Protein AF-A0AAE4A9L7-F1 (afdb_monomer_lite)

Radius of gyration: 15.9 Å; chains: 1; bounding box: 34×25×45 Å

pLDDT: mean 89.01, std 7.91, range [58.28, 97.88]

Foldseek 3Di:
DKDWDPPDPDDTDIDDDDDDPLVVDQWDKADDWDKDAAAPVQAQHKDWDKDWDQAPVRDIDIDIDIDTHHHCVCHRHIDTPPPRDDIDTRHGD

Sequence (93 aa):
MRLGDAAADESPHMAEVYTFPSGQHDRGDIALVAEAGITAGNCGAKLAAQSIQIRPDGTTEAQDMTLRVPGCEAAGDFLYLQGMFEDLKLAAR

Secondary structure (DSSP, 8-state):
-EES-TTSSSS---EE-----GGG-SSEEE----EEE--TTTTTSEEEEEEEEE-TTS-EEEEEEEEEPPPGGGTTSEEE-TTSSPPEEE---

Structure (mmCIF, N/CA/C/O backbone):
data_AF-A0AAE4A9L7-F1
#
_entry.id   AF-A0AAE4A9L7-F1
#
loop_
_atom_site.group_PDB
_atom_site.id
_atom_site.type_symbol
_atom_site.label_atom_id
_atom_site.label_alt_id
_atom_site.label_comp_id
_atom_site.label_asym_id
_atom_site.label_entity_id
_atom_site.label_seq_id
_atom_site.pdbx_PDB_ins_code
_atom_site.Cartn_x
_atom_site.Cartn_y
_atom_site.Cartn_z
_atom_site.occupancy
_atom_site.B_iso_or_equiv
_atom_site.auth_seq_id
_atom_site.auth_comp_id
_atom_site.auth_asym_id
_atom_site.auth_atom_id
_atom_site.pdbx_PDB_model_num
ATOM 1 N N . MET A 1 1 ? 7.269 -9.486 0.672 1.00 91.00 1 MET A N 1
ATOM 2 C CA . MET A 1 1 ? 8.161 -9.292 1.842 1.00 91.00 1 MET A CA 1
ATOM 3 C C . MET A 1 1 ? 7.587 -8.169 2.684 1.00 91.00 1 MET A C 1
ATOM 5 O O . MET A 1 1 ? 7.246 -7.149 2.108 1.00 91.00 1 MET A O 1
ATOM 9 N N . ARG A 1 2 ? 7.462 -8.337 4.003 1.00 92.88 2 ARG A N 1
ATOM 10 C CA . ARG A 1 2 ? 6.955 -7.288 4.901 1.00 92.88 2 ARG A CA 1
ATOM 11 C C . ARG A 1 2 ? 8.105 -6.706 5.719 1.00 92.88 2 ARG A C 1
ATOM 13 O O . ARG A 1 2 ? 8.892 -7.468 6.271 1.00 92.88 2 ARG A O 1
ATOM 20 N N . LEU A 1 3 ? 8.196 -5.382 5.766 1.00 94.69 3 LEU A N 1
ATOM 21 C CA . LEU A 1 3 ? 9.215 -4.614 6.479 1.00 94.69 3 LEU A CA 1
ATOM 22 C C . LEU A 1 3 ? 8.550 -3.661 7.479 1.00 94.69 3 LEU A C 1
ATOM 24 O O . LEU A 1 3 ? 7.407 -3.250 7.278 1.00 94.69 3 LEU A O 1
ATOM 28 N N . GLY A 1 4 ? 9.284 -3.297 8.527 1.00 92.62 4 GLY A N 1
ATOM 29 C CA . GLY A 1 4 ? 8.825 -2.423 9.609 1.00 92.62 4 GLY A CA 1
ATOM 30 C C . GLY A 1 4 ? 8.864 -3.119 10.969 1.00 92.62 4 GLY A C 1
ATOM 31 O O . GLY A 1 4 ? 8.997 -4.343 11.045 1.00 92.62 4 GLY A O 1
ATOM 32 N N . ASP A 1 5 ? 8.754 -2.329 12.033 1.00 92.50 5 ASP A N 1
ATOM 33 C CA . ASP A 1 5 ? 8.665 -2.823 13.406 1.00 92.50 5 ASP A CA 1
ATOM 34 C C . ASP A 1 5 ? 7.209 -2.778 13.874 1.00 92.50 5 ASP A C 1
ATOM 36 O O . ASP A 1 5 ? 6.665 -1.716 14.160 1.00 92.50 5 ASP A O 1
ATOM 40 N N . ALA A 1 6 ? 6.570 -3.944 13.938 1.00 87.50 6 ALA A N 1
ATOM 41 C CA . ALA A 1 6 ? 5.181 -4.052 14.373 1.00 87.50 6 ALA A CA 1
ATOM 42 C C . ALA A 1 6 ? 5.000 -3.861 15.890 1.00 87.50 6 ALA A C 1
ATOM 44 O O . ALA A 1 6 ? 3.864 -3.721 16.336 1.00 87.50 6 ALA A O 1
ATOM 45 N N . ALA A 1 7 ? 6.085 -3.905 16.670 1.00 89.75 7 ALA A N 1
ATOM 46 C CA . ALA A 1 7 ? 6.066 -3.706 18.115 1.00 89.75 7 ALA A CA 1
ATOM 47 C C . ALA A 1 7 ? 6.390 -2.260 18.515 1.00 89.75 7 ALA A C 1
ATOM 49 O O . ALA A 1 7 ? 6.319 -1.944 19.701 1.00 89.75 7 ALA A O 1
ATOM 50 N N . ALA A 1 8 ? 6.749 -1.398 17.558 1.00 87.25 8 ALA A N 1
ATOM 51 C CA . ALA A 1 8 ? 7.002 0.003 17.841 1.00 87.25 8 ALA A CA 1
ATOM 52 C C . ALA A 1 8 ? 5.729 0.695 18.349 1.00 87.25 8 ALA A C 1
ATOM 54 O O . ALA A 1 8 ? 4.626 0.478 17.834 1.00 87.25 8 ALA A O 1
ATOM 55 N N . ASP A 1 9 ? 5.908 1.539 19.363 1.00 81.12 9 ASP A N 1
ATOM 56 C CA . ASP A 1 9 ? 4.837 2.361 19.909 1.00 81.12 9 ASP A CA 1
ATOM 57 C C . ASP A 1 9 ? 4.384 3.417 18.886 1.00 81.12 9 ASP A C 1
ATOM 59 O O . ASP A 1 9 ? 5.169 3.902 18.074 1.00 81.12 9 ASP A O 1
ATOM 63 N N . GLU A 1 10 ? 3.098 3.768 18.956 1.00 74.88 10 GLU A N 1
ATOM 64 C CA . GLU A 1 10 ? 2.423 4.806 18.161 1.00 74.88 10 GLU A CA 1
ATOM 65 C C . GLU A 1 10 ? 2.567 4.689 16.626 1.00 74.88 10 GLU A C 1
ATOM 67 O O . GLU A 1 10 ? 3.416 5.306 15.993 1.00 74.88 10 GLU A O 1
ATOM 72 N N . SER A 1 11 ? 1.603 4.002 15.996 1.00 75.50 11 SER A N 1
ATOM 73 C CA . SER A 1 11 ? 1.373 3.993 14.535 1.00 75.50 11 SER A CA 1
ATOM 74 C C . SER A 1 11 ? 2.598 3.600 13.688 1.00 75.50 11 SER A C 1
ATOM 76 O O . SER A 1 11 ? 3.061 4.397 12.867 1.00 75.50 11 SER A O 1
ATOM 78 N N . PRO A 1 12 ? 3.110 2.362 13.831 1.00 85.19 12 PRO A N 1
ATOM 79 C CA . PRO A 1 12 ? 4.282 1.921 13.090 1.00 85.19 12 PRO A CA 1
ATOM 80 C C . PRO A 1 12 ? 4.049 1.962 11.579 1.00 85.19 12 PRO A C 1
ATOM 82 O O . PRO A 1 12 ? 3.050 1.453 11.059 1.00 85.19 12 PRO A O 1
ATOM 85 N N . HIS A 1 13 ? 5.016 2.521 10.856 1.00 88.62 13 HIS A N 1
ATOM 86 C CA . HIS A 1 13 ? 5.044 2.428 9.405 1.00 88.62 13 HIS A CA 1
ATOM 87 C C . HIS A 1 13 ? 5.483 1.025 8.984 1.00 88.62 13 HIS A C 1
ATOM 89 O O . HIS A 1 13 ? 6.565 0.555 9.338 1.00 88.62 13 HIS A O 1
ATOM 95 N N . MET A 1 14 ? 4.638 0.375 8.190 1.00 91.81 14 MET A N 1
ATOM 96 C CA . MET A 1 14 ? 4.898 -0.939 7.616 1.00 91.81 14 MET A CA 1
ATOM 97 C C . MET A 1 14 ? 4.990 -0.812 6.098 1.00 91.81 14 MET A C 1
ATOM 99 O O . MET A 1 14 ? 4.249 -0.037 5.497 1.00 91.81 14 MET A O 1
ATOM 103 N N . ALA A 1 15 ? 5.863 -1.599 5.476 1.00 93.56 15 ALA A N 1
ATOM 104 C CA . ALA A 1 15 ? 5.980 -1.667 4.025 1.00 93.56 15 ALA A CA 1
ATOM 105 C C . ALA A 1 15 ? 5.806 -3.104 3.538 1.00 93.56 15 ALA A C 1
ATOM 107 O O . ALA A 1 15 ? 6.341 -4.047 4.127 1.00 93.56 15 ALA A O 1
ATOM 108 N N . GLU A 1 16 ? 5.094 -3.266 2.428 1.00 92.50 16 GLU A N 1
ATOM 109 C CA . GLU A 1 16 ? 4.992 -4.534 1.720 1.00 92.50 16 GLU A CA 1
ATOM 110 C C . GLU A 1 16 ? 5.670 -4.423 0.354 1.00 92.50 16 GLU A C 1
ATOM 112 O O . GLU A 1 16 ? 5.339 -3.567 -0.460 1.00 92.50 16 GLU A O 1
ATOM 117 N N . VAL A 1 17 ? 6.652 -5.291 0.119 1.00 93.62 17 VAL A N 1
ATOM 118 C CA . VAL A 1 17 ? 7.464 -5.321 -1.098 1.00 93.62 17 VAL A CA 1
ATOM 119 C C . VAL A 1 17 ? 7.110 -6.562 -1.903 1.00 93.62 17 VAL A C 1
ATOM 121 O O . VAL A 1 17 ? 7.292 -7.694 -1.432 1.00 93.62 17 VAL A O 1
ATOM 124 N N . TYR A 1 18 ? 6.647 -6.336 -3.128 1.00 91.50 18 TYR A N 1
ATOM 125 C CA . TYR A 1 18 ? 6.304 -7.367 -4.100 1.00 91.50 18 TYR A CA 1
ATOM 126 C C . TYR A 1 18 ? 7.124 -7.165 -5.375 1.00 91.50 18 TYR A C 1
ATOM 128 O O . TYR A 1 18 ? 7.450 -6.043 -5.757 1.00 91.50 18 TYR A O 1
ATOM 136 N N . THR A 1 19 ? 7.488 -8.260 -6.035 1.00 89.50 19 THR A N 1
ATOM 137 C CA . THR A 1 19 ? 8.229 -8.223 -7.299 1.00 89.50 19 THR A CA 1
ATOM 138 C C . THR A 1 19 ? 7.671 -9.286 -8.222 1.00 89.50 19 THR A C 1
ATOM 140 O O . THR A 1 19 ? 7.543 -10.445 -7.832 1.00 89.50 19 THR A O 1
ATOM 143 N N . PHE A 1 20 ? 7.358 -8.890 -9.452 1.00 87.06 20 PHE A N 1
ATOM 144 C CA . PHE A 1 20 ? 6.947 -9.814 -10.496 1.00 87.06 20 PHE A CA 1
ATOM 145 C C . PHE A 1 20 ? 8.164 -10.234 -11.342 1.00 87.06 20 PHE A C 1
ATOM 147 O O . PHE A 1 20 ? 8.893 -9.358 -11.817 1.00 87.06 20 PHE A O 1
ATOM 154 N N . PRO A 1 21 ? 8.415 -11.541 -11.556 1.00 85.12 21 PRO A N 1
ATOM 155 C CA . PRO A 1 21 ? 9.585 -12.024 -12.287 1.00 85.12 21 PRO A CA 1
ATOM 156 C C . PRO A 1 21 ? 9.406 -11.894 -13.810 1.00 85.12 21 PRO A C 1
ATOM 158 O O . PRO A 1 21 ? 9.206 -12.878 -14.518 1.00 85.12 21 PRO A O 1
ATOM 161 N N . SER A 1 22 ? 9.524 -10.673 -14.336 1.00 77.06 22 SER A N 1
ATOM 162 C CA . SER A 1 22 ? 9.291 -10.368 -15.760 1.00 77.06 22 SER A CA 1
ATOM 163 C C . SER A 1 22 ? 10.190 -11.133 -16.742 1.00 77.06 22 SER A C 1
ATOM 165 O O . SER A 1 22 ? 9.798 -11.334 -17.882 1.00 77.06 22 SER A O 1
ATOM 167 N N . GLY A 1 23 ? 11.363 -11.618 -16.320 1.00 77.06 23 GLY A N 1
ATOM 168 C CA . GLY A 1 23 ? 12.248 -12.436 -17.163 1.00 77.06 23 GLY A CA 1
ATOM 169 C C . GLY A 1 23 ? 11.777 -13.877 -17.411 1.00 77.06 23 GLY A C 1
ATOM 170 O O . GLY A 1 23 ? 12.440 -14.597 -18.148 1.00 77.06 23 GLY A O 1
ATOM 171 N N . GLN A 1 24 ? 10.682 -14.313 -16.780 1.00 78.12 24 GLN A N 1
ATOM 172 C CA . GLN A 1 24 ? 10.112 -15.663 -16.927 1.00 78.12 24 GLN A CA 1
ATOM 173 C C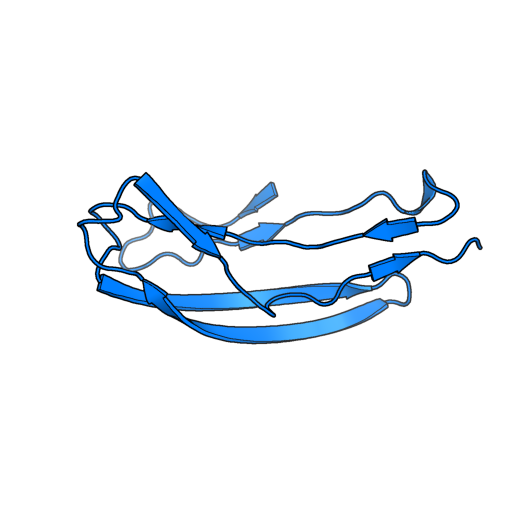 . GLN A 1 24 ? 8.810 -15.677 -17.747 1.00 78.12 24 GLN A C 1
ATOM 175 O O . GLN A 1 24 ? 8.199 -16.731 -17.916 1.00 78.12 24 GLN A O 1
ATOM 180 N N . HIS A 1 25 ? 8.375 -14.515 -18.245 1.00 71.94 25 HIS A N 1
ATOM 181 C CA . HIS A 1 25 ? 7.136 -14.352 -18.997 1.00 71.94 25 HIS A CA 1
ATOM 182 C C . HIS A 1 25 ? 7.371 -13.448 -20.207 1.00 71.94 25 HIS A C 1
ATOM 184 O O . HIS A 1 25 ? 7.822 -12.316 -20.058 1.00 71.94 25 HIS A O 1
ATOM 190 N N . ASP A 1 26 ? 7.025 -13.931 -21.401 1.00 66.50 26 ASP A N 1
ATOM 191 C CA . ASP A 1 26 ? 7.385 -13.238 -22.641 1.00 66.50 26 ASP A CA 1
ATOM 192 C C . ASP A 1 26 ? 6.518 -12.000 -22.912 1.00 66.50 26 ASP A C 1
ATOM 194 O O . ASP A 1 26 ? 7.010 -11.034 -23.485 1.00 66.50 26 ASP A O 1
ATOM 198 N N . ARG A 1 27 ? 5.227 -12.010 -22.539 1.00 74.94 27 ARG A N 1
ATOM 199 C CA . ARG A 1 27 ? 4.265 -10.902 -22.736 1.00 74.94 27 ARG A CA 1
ATOM 200 C C . ARG A 1 27 ? 3.104 -11.002 -21.754 1.00 74.94 27 ARG A C 1
ATOM 202 O O . ARG A 1 27 ? 2.717 -12.109 -21.381 1.00 74.94 27 ARG A O 1
ATOM 209 N N . GLY A 1 28 ? 2.490 -9.870 -21.418 1.00 81.38 28 GLY A N 1
ATOM 210 C CA . GLY A 1 28 ? 1.231 -9.870 -20.678 1.00 81.38 28 GLY A CA 1
ATOM 211 C C . GLY A 1 28 ? 0.866 -8.536 -20.046 1.00 81.38 28 GLY A C 1
ATOM 212 O O . GLY A 1 28 ? 1.686 -7.622 -19.949 1.00 81.38 28 GLY A O 1
ATOM 213 N N . ASP A 1 29 ? -0.379 -8.479 -19.590 1.00 84.06 29 ASP A N 1
ATOM 214 C CA . ASP A 1 29 ? -0.917 -7.384 -18.797 1.00 84.06 29 ASP A CA 1
ATOM 215 C C . ASP A 1 29 ? -0.926 -7.810 -17.331 1.00 84.06 29 ASP A C 1
ATOM 217 O O . ASP A 1 29 ? -1.485 -8.854 -16.992 1.00 84.06 29 ASP A O 1
ATOM 221 N N . ILE A 1 30 ? -0.300 -7.017 -16.467 1.00 85.00 30 ILE A N 1
ATOM 222 C CA . ILE A 1 30 ? -0.288 -7.262 -15.026 1.00 85.00 30 ILE A CA 1
ATOM 223 C C . ILE A 1 30 ? -1.191 -6.230 -14.371 1.00 85.00 30 ILE A C 1
ATOM 225 O O . ILE A 1 30 ? -0.848 -5.048 -14.319 1.00 85.00 30 ILE A O 1
ATOM 229 N N . ALA A 1 31 ? -2.317 -6.710 -13.849 1.00 87.44 31 ALA A N 1
ATOM 230 C CA . ALA A 1 31 ? -3.184 -5.925 -12.988 1.00 87.44 31 ALA A CA 1
ATOM 231 C C . ALA A 1 31 ? -2.617 -5.911 -11.565 1.00 87.44 31 ALA A C 1
ATOM 233 O O . ALA A 1 31 ? -2.360 -6.969 -10.983 1.00 87.44 31 ALA A O 1
ATOM 234 N N . LEU A 1 32 ? -2.420 -4.715 -11.012 1.00 88.31 32 LEU A N 1
ATOM 23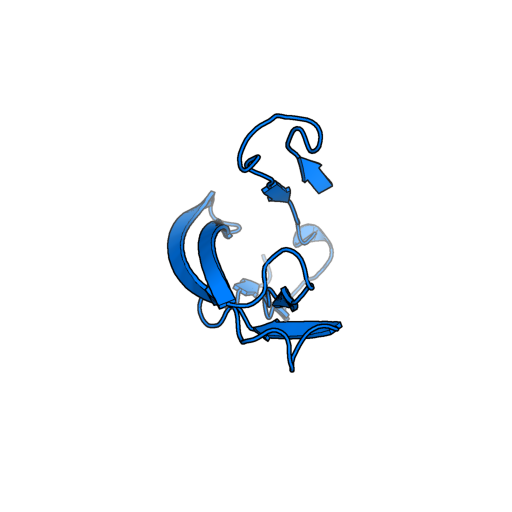5 C CA . LEU A 1 32 ? -1.960 -4.531 -9.637 1.00 88.31 32 LEU A CA 1
ATOM 236 C C . LEU A 1 32 ? -3.107 -4.008 -8.779 1.00 88.31 32 LEU A C 1
ATOM 238 O O . LEU A 1 32 ? -3.693 -2.964 -9.049 1.00 88.31 32 LEU A O 1
ATOM 242 N N . VAL A 1 33 ? -3.416 -4.750 -7.721 1.00 90.19 33 VAL A N 1
ATOM 243 C CA . VAL A 1 33 ? -4.506 -4.453 -6.795 1.00 90.19 33 VAL A CA 1
ATOM 244 C C . VAL A 1 33 ? -3.960 -4.490 -5.378 1.00 90.19 33 VAL A C 1
ATOM 246 O O . VAL A 1 33 ? -3.327 -5.470 -4.990 1.00 90.19 33 VAL A O 1
ATOM 249 N N . ALA A 1 34 ? -4.226 -3.435 -4.608 1.00 92.25 34 ALA A N 1
ATOM 250 C CA . ALA A 1 34 ? -4.063 -3.462 -3.163 1.00 92.25 34 ALA A CA 1
ATOM 251 C C . ALA A 1 34 ? -5.405 -3.294 -2.464 1.00 92.25 34 ALA A C 1
ATOM 253 O O . ALA A 1 34 ? -6.291 -2.557 -2.901 1.00 92.25 34 ALA A O 1
ATOM 254 N N . GLU A 1 35 ? -5.514 -3.981 -1.339 1.00 94.19 35 GLU A N 1
ATOM 255 C CA . GLU A 1 35 ? -6.688 -4.001 -0.490 1.00 94.19 35 GLU A CA 1
ATOM 256 C C . GLU A 1 35 ? -6.230 -3.881 0.961 1.00 94.19 35 GLU A C 1
ATOM 258 O O . GLU A 1 35 ? -5.259 -4.514 1.376 1.00 94.19 35 GLU A O 1
ATOM 263 N N . ALA A 1 36 ? -6.923 -3.054 1.740 1.00 92.94 36 ALA A N 1
ATOM 264 C CA . ALA A 1 36 ? -6.674 -2.912 3.166 1.00 92.94 36 ALA A CA 1
ATOM 265 C C . ALA A 1 36 ? -7.774 -3.625 3.951 1.00 92.94 36 ALA A C 1
ATOM 267 O O . ALA A 1 36 ? -8.951 -3.293 3.819 1.00 92.94 36 ALA A O 1
ATOM 268 N N . GLY A 1 37 ? -7.393 -4.585 4.793 1.00 95.00 37 GLY A N 1
ATOM 269 C CA . GLY A 1 37 ? -8.335 -5.263 5.681 1.00 95.00 37 GLY A CA 1
ATOM 270 C C . GLY A 1 37 ? -8.931 -4.304 6.714 1.00 95.00 37 GLY A C 1
ATOM 271 O O . GLY A 1 37 ? -8.211 -3.551 7.382 1.00 95.00 37 GLY A O 1
ATOM 272 N N . ILE A 1 38 ? -10.252 -4.348 6.862 1.00 96.50 38 ILE A N 1
ATOM 273 C CA . ILE A 1 38 ? -10.991 -3.567 7.850 1.00 96.50 38 ILE A CA 1
ATOM 274 C C . ILE A 1 38 ? -11.073 -4.390 9.135 1.00 96.50 38 ILE A C 1
ATOM 276 O O . ILE A 1 38 ? -11.515 -5.537 9.150 1.00 96.50 38 ILE A O 1
ATOM 280 N N . THR A 1 39 ? -10.639 -3.800 10.241 1.00 95.50 39 THR A N 1
ATOM 281 C CA . THR A 1 39 ? -10.570 -4.441 11.557 1.00 95.50 39 THR A CA 1
ATOM 282 C C . THR A 1 39 ? -11.222 -3.551 12.607 1.00 95.50 39 THR A C 1
ATOM 284 O O . THR A 1 39 ? -11.338 -2.338 12.428 1.00 95.50 39 THR A O 1
ATOM 287 N N . ALA A 1 40 ? -11.567 -4.122 13.761 1.00 96.44 40 ALA A N 1
ATOM 288 C CA . ALA A 1 40 ? -12.040 -3.337 14.904 1.00 96.44 40 ALA A CA 1
ATOM 289 C C . ALA A 1 40 ? -11.013 -2.289 15.387 1.00 96.44 40 ALA A C 1
ATOM 291 O O . ALA A 1 40 ? -11.388 -1.323 16.043 1.00 96.44 40 ALA A O 1
ATOM 292 N N . GLY A 1 41 ? -9.725 -2.474 15.068 1.00 91.94 41 GLY A N 1
ATOM 293 C CA . GLY A 1 41 ? -8.646 -1.564 15.456 1.00 91.94 41 GLY A CA 1
ATOM 294 C C . GLY A 1 41 ? -8.396 -0.406 14.487 1.00 91.94 41 GLY A C 1
ATOM 295 O O . GLY A 1 41 ? -7.676 0.519 14.849 1.00 91.94 41 GLY A O 1
ATOM 296 N N . ASN A 1 42 ? -8.957 -0.434 13.271 1.00 91.81 42 ASN A N 1
ATOM 297 C CA . ASN A 1 42 ? -8.750 0.618 12.265 1.00 91.81 42 ASN A CA 1
ATOM 298 C C . ASN A 1 42 ? -10.046 1.162 11.636 1.00 91.81 42 ASN A C 1
ATOM 300 O O . ASN A 1 42 ? -9.980 2.129 10.877 1.00 91.81 42 ASN A O 1
ATOM 304 N N . CYS A 1 43 ? -11.212 0.577 11.931 1.00 96.25 43 CYS A N 1
ATOM 305 C CA . CYS A 1 43 ? -12.487 1.037 11.390 1.00 96.25 43 CYS A CA 1
ATOM 306 C C . CYS A 1 43 ? -12.761 2.509 11.732 1.00 96.25 43 CYS A C 1
ATOM 308 O O . CYS A 1 43 ? -12.439 3.001 12.814 1.00 96.25 43 CYS A O 1
ATOM 310 N N . GLY A 1 44 ? -13.324 3.243 10.771 1.00 95.44 44 GLY A N 1
ATOM 311 C CA . GLY A 1 44 ? -13.601 4.676 10.878 1.00 95.44 44 GLY A CA 1
ATOM 312 C C . GLY A 1 44 ? -12.362 5.581 10.910 1.00 95.44 44 GLY A C 1
ATOM 313 O O . GLY A 1 44 ? -12.513 6.807 10.832 1.00 95.44 44 GLY A O 1
ATOM 314 N N . ALA A 1 45 ? -11.150 5.022 10.999 1.00 93.69 45 ALA A N 1
ATOM 315 C CA . ALA A 1 45 ? -9.915 5.787 11.043 1.00 93.69 45 ALA A CA 1
ATOM 316 C C . ALA A 1 45 ? -9.543 6.353 9.666 1.00 93.69 45 ALA A C 1
ATOM 318 O O . ALA A 1 45 ? -10.042 5.944 8.614 1.00 93.69 45 ALA A O 1
ATOM 319 N N . LYS A 1 46 ? -8.636 7.328 9.673 1.00 94.12 46 LYS A N 1
ATOM 320 C CA . LYS A 1 46 ? -7.998 7.824 8.457 1.00 94.12 46 LYS A CA 1
ATOM 321 C C . LYS A 1 46 ? -6.812 6.915 8.136 1.00 94.12 46 LYS A C 1
ATOM 323 O O . LYS A 1 46 ? -5.927 6.763 8.969 1.00 94.12 46 LYS A O 1
ATOM 328 N N . LEU A 1 47 ? -6.794 6.344 6.939 1.00 91.81 47 LEU A N 1
ATOM 329 C CA . LEU A 1 47 ? -5.680 5.559 6.425 1.00 91.81 47 LEU A CA 1
ATOM 330 C C . LEU A 1 47 ? -4.787 6.464 5.573 1.00 91.81 47 LEU A C 1
ATOM 332 O O . LEU A 1 47 ? -5.256 7.050 4.596 1.00 91.81 47 LEU A O 1
ATOM 336 N N . ALA A 1 48 ? -3.515 6.568 5.949 1.00 92.38 48 ALA A N 1
ATOM 337 C CA . ALA A 1 48 ? -2.467 7.129 5.105 1.00 92.38 48 ALA A CA 1
ATOM 338 C C . ALA A 1 48 ? -1.688 5.969 4.477 1.00 92.38 48 ALA A C 1
ATOM 340 O O . ALA A 1 48 ? -1.179 5.109 5.194 1.00 92.38 48 ALA A O 1
ATOM 341 N N . ALA A 1 49 ? -1.628 5.938 3.151 1.00 92.69 49 ALA A N 1
ATOM 342 C CA . ALA A 1 49 ? -0.923 4.923 2.384 1.00 92.69 49 ALA A CA 1
ATOM 343 C C . ALA A 1 49 ? -0.047 5.598 1.327 1.00 92.69 49 ALA A C 1
ATOM 345 O O . ALA A 1 49 ? -0.369 6.685 0.853 1.00 92.69 49 ALA A O 1
ATOM 346 N N . GLN A 1 50 ? 1.039 4.937 0.947 1.00 94.19 50 GLN A N 1
ATOM 347 C CA . GLN A 1 50 ? 1.887 5.347 -0.163 1.00 94.19 50 GLN A CA 1
ATOM 348 C C . GLN A 1 50 ? 2.219 4.112 -0.994 1.00 94.19 50 GLN A C 1
ATOM 350 O O . GLN A 1 50 ? 2.529 3.056 -0.436 1.00 94.19 50 GLN A O 1
ATOM 355 N N . SER A 1 51 ? 2.155 4.236 -2.315 1.00 94.38 51 SER A N 1
ATOM 356 C CA . SER A 1 51 ? 2.734 3.258 -3.233 1.00 94.38 51 SER A CA 1
ATOM 357 C C . SER A 1 51 ? 4.036 3.779 -3.813 1.00 94.38 51 SER A C 1
ATOM 359 O O . SER A 1 51 ? 4.218 4.980 -4.002 1.00 94.38 51 SER A O 1
ATOM 361 N N . ILE A 1 52 ? 4.944 2.847 -4.099 1.00 94.75 52 ILE A N 1
ATOM 362 C CA . ILE A 1 52 ? 6.142 3.084 -4.898 1.00 94.75 52 ILE A CA 1
ATOM 363 C C . ILE A 1 52 ? 6.186 1.978 -5.947 1.00 94.75 52 ILE A C 1
ATOM 365 O O . ILE A 1 52 ? 6.348 0.803 -5.612 1.00 94.75 52 ILE A O 1
ATOM 369 N N . GLN A 1 53 ? 6.017 2.345 -7.212 1.00 93.25 53 GLN A N 1
ATOM 370 C CA . GLN A 1 53 ? 6.022 1.426 -8.341 1.00 93.25 53 GLN A CA 1
ATOM 371 C C . GLN A 1 53 ? 7.294 1.630 -9.161 1.00 93.25 53 GLN A C 1
ATOM 373 O O . GLN A 1 53 ? 7.552 2.720 -9.665 1.00 93.25 53 GLN A O 1
ATOM 378 N N . ILE A 1 54 ? 8.086 0.566 -9.302 1.00 91.69 54 ILE A N 1
ATOM 379 C CA . ILE A 1 54 ? 9.302 0.553 -10.122 1.00 91.69 54 ILE A CA 1
ATOM 380 C C . ILE A 1 54 ? 9.005 -0.247 -11.391 1.00 91.69 54 ILE A C 1
ATOM 382 O O . ILE A 1 54 ? 8.667 -1.432 -11.318 1.00 91.69 54 ILE A O 1
ATOM 386 N N . ARG A 1 55 ? 9.118 0.394 -12.556 1.00 87.62 55 ARG A N 1
ATOM 387 C CA . ARG A 1 55 ? 8.885 -0.230 -13.865 1.00 87.62 55 ARG A CA 1
ATOM 388 C C . ARG A 1 55 ? 10.166 -0.891 -14.406 1.00 87.62 55 ARG A C 1
ATOM 390 O O . ARG A 1 55 ? 11.267 -0.590 -13.940 1.00 87.62 55 ARG A O 1
ATOM 397 N N . PRO A 1 56 ? 10.065 -1.786 -15.411 1.00 83.06 56 PRO A N 1
ATOM 398 C CA . PRO A 1 56 ? 11.227 -2.493 -15.965 1.00 83.06 56 PRO A CA 1
ATOM 399 C C . PRO A 1 56 ? 12.316 -1.601 -16.580 1.00 83.06 56 PRO A C 1
ATOM 401 O O . PRO A 1 56 ? 13.456 -2.044 -16.713 1.00 83.06 56 PRO A O 1
ATOM 404 N N . ASP A 1 57 ? 11.974 -0.376 -16.980 1.00 86.25 57 ASP A N 1
ATOM 405 C CA . ASP A 1 57 ? 12.906 0.633 -17.498 1.00 86.25 57 ASP A CA 1
ATOM 406 C C . ASP A 1 57 ? 13.604 1.442 -16.387 1.00 86.25 57 ASP A C 1
ATOM 408 O O . ASP A 1 57 ? 14.420 2.316 -16.674 1.00 86.25 57 ASP A O 1
ATOM 412 N N . GLY A 1 58 ? 13.308 1.140 -15.119 1.00 87.69 58 GLY A N 1
ATOM 413 C CA . GLY A 1 58 ? 13.839 1.833 -13.950 1.00 87.69 58 GLY A CA 1
ATOM 414 C C . GLY A 1 58 ? 13.072 3.100 -13.572 1.00 87.69 58 GLY A C 1
ATOM 415 O O . GLY A 1 58 ? 13.409 3.723 -12.563 1.00 87.69 58 GLY A O 1
ATOM 416 N N . THR A 1 59 ? 12.032 3.484 -14.324 1.00 90.75 59 THR A N 1
ATOM 417 C CA . THR A 1 59 ? 11.168 4.592 -13.909 1.00 90.75 59 THR A CA 1
ATOM 418 C C . THR A 1 59 ? 10.470 4.236 -12.603 1.00 90.75 59 THR A C 1
ATOM 420 O O . THR A 1 59 ? 9.999 3.114 -12.402 1.00 90.75 59 THR A O 1
ATOM 423 N N . THR A 1 60 ? 10.463 5.195 -11.681 1.00 93.81 60 THR A N 1
ATOM 424 C CA . THR A 1 60 ? 9.900 5.030 -10.344 1.00 93.81 60 THR A CA 1
ATOM 425 C C . THR A 1 60 ? 8.836 6.086 -10.136 1.00 93.81 60 THR A C 1
ATOM 427 O O . THR A 1 60 ? 9.086 7.270 -10.356 1.00 93.81 60 THR A O 1
ATOM 430 N N . GLU A 1 61 ? 7.664 5.650 -9.703 1.00 93.06 61 GLU A N 1
ATOM 431 C CA . GLU A 1 61 ? 6.529 6.509 -9.409 1.00 93.06 61 GLU A CA 1
ATOM 432 C C . GLU A 1 61 ? 6.089 6.282 -7.970 1.00 93.06 61 GLU A C 1
ATOM 434 O O . GLU A 1 61 ? 5.958 5.138 -7.534 1.00 93.06 61 GLU A O 1
ATOM 439 N N . ALA A 1 62 ? 5.907 7.372 -7.229 1.00 94.38 62 ALA A N 1
ATOM 440 C CA . ALA A 1 62 ? 5.409 7.335 -5.866 1.00 94.38 62 ALA A CA 1
ATOM 441 C C . ALA A 1 62 ? 4.102 8.116 -5.783 1.00 94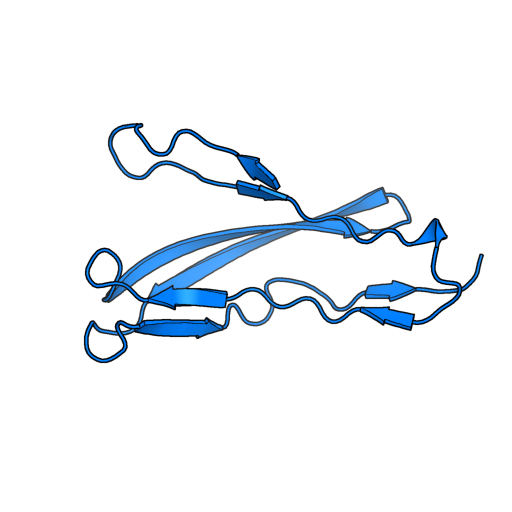.38 62 ALA A C 1
ATOM 443 O O . ALA A 1 62 ? 4.016 9.235 -6.293 1.00 94.38 62 ALA A O 1
ATOM 444 N N . GLN A 1 63 ? 3.107 7.534 -5.124 1.00 93.25 63 GLN A N 1
ATOM 445 C CA . GLN A 1 63 ? 1.793 8.138 -4.984 1.00 93.25 63 GLN A CA 1
ATOM 446 C C . GLN A 1 63 ? 1.325 8.047 -3.539 1.00 93.25 63 GLN A C 1
ATOM 448 O O . GLN A 1 63 ? 1.187 6.961 -2.974 1.00 93.25 63 GLN A O 1
ATOM 453 N N . ASP A 1 64 ? 1.053 9.210 -2.956 1.00 93.81 64 ASP A N 1
ATOM 454 C CA . ASP A 1 64 ? 0.441 9.312 -1.640 1.00 93.81 64 ASP A CA 1
ATOM 455 C C . ASP A 1 64 ? -1.076 9.228 -1.749 1.00 93.81 64 ASP A C 1
ATOM 457 O O . ASP A 1 64 ? -1.707 9.830 -2.622 1.00 93.81 64 ASP A O 1
ATOM 461 N N . MET A 1 65 ? -1.676 8.523 -0.799 1.00 92.38 65 MET A N 1
ATOM 462 C CA . MET A 1 65 ? -3.109 8.368 -0.711 1.00 92.38 65 MET A CA 1
ATOM 463 C C . MET A 1 65 ? -3.589 8.523 0.724 1.00 92.38 65 MET A C 1
ATOM 465 O O . MET A 1 65 ? -2.993 8.063 1.698 1.00 92.38 65 MET A O 1
ATOM 469 N N . THR A 1 66 ? -4.726 9.190 0.845 1.00 93.06 66 THR A N 1
ATOM 470 C CA . THR A 1 66 ? -5.425 9.372 2.102 1.00 93.06 66 THR A CA 1
ATOM 471 C C . THR A 1 66 ? -6.870 8.954 1.915 1.00 93.06 66 THR A C 1
ATOM 473 O O . THR A 1 66 ? -7.599 9.552 1.126 1.00 93.06 66 THR A O 1
ATOM 476 N N . LEU A 1 67 ? -7.288 7.956 2.681 1.00 92.44 67 LEU A N 1
ATOM 477 C CA . LEU A 1 67 ? -8.631 7.394 2.633 1.00 92.44 67 LEU A CA 1
ATOM 478 C C . LEU A 1 67 ? -9.236 7.375 4.031 1.00 92.44 67 LEU A C 1
ATOM 480 O O . LEU A 1 67 ? -8.539 7.479 5.043 1.00 92.44 67 LEU A O 1
ATOM 484 N N . ARG A 1 68 ? -10.553 7.215 4.093 1.00 94.81 68 ARG A N 1
ATOM 485 C CA . ARG A 1 68 ? -11.241 6.876 5.334 1.00 94.81 68 ARG A CA 1
ATOM 486 C C . ARG A 1 68 ? -11.593 5.398 5.297 1.00 94.81 68 ARG A C 1
ATOM 488 O O . ARG A 1 68 ? -12.250 4.957 4.359 1.00 94.81 68 ARG A O 1
ATOM 495 N N . VAL A 1 69 ? -11.158 4.662 6.315 1.00 95.75 69 VAL A N 1
ATOM 496 C CA . VAL A 1 69 ? -11.582 3.278 6.515 1.00 95.75 69 VAL A CA 1
ATOM 497 C C . VAL A 1 69 ? -13.086 3.289 6.812 1.00 95.75 69 VAL A C 1
ATOM 499 O O . VAL A 1 69 ? -13.525 4.136 7.602 1.00 95.75 69 VAL A O 1
ATOM 502 N N . PRO A 1 70 ? -13.881 2.397 6.195 1.00 97.12 70 PRO A N 1
ATOM 503 C CA . PRO A 1 70 ? -15.298 2.250 6.517 1.00 97.12 70 PRO A CA 1
ATOM 504 C C . PRO A 1 70 ? -15.549 1.985 8.008 1.00 97.12 70 PRO A C 1
ATOM 506 O O . PRO A 1 70 ? -14.622 1.703 8.776 1.00 97.12 70 PRO A O 1
ATOM 509 N N . GLY A 1 71 ? -16.806 2.117 8.432 1.00 97.56 71 GLY A N 1
ATOM 510 C CA 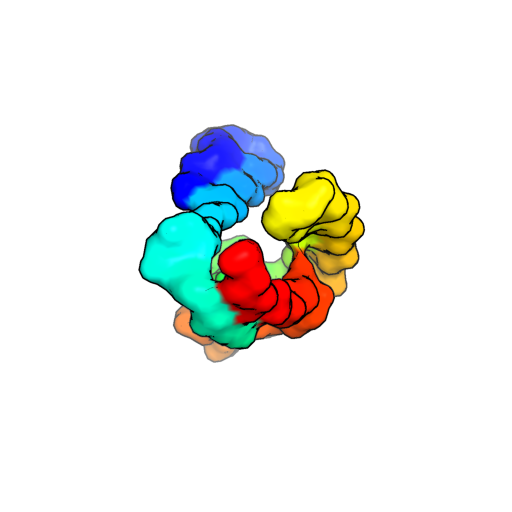. GLY A 1 71 ? -17.188 1.894 9.820 1.00 97.56 71 GLY A CA 1
ATOM 511 C C . GLY A 1 71 ? -17.031 0.432 10.248 1.00 97.56 71 GLY A C 1
ATOM 512 O O . GLY A 1 71 ? -16.749 -0.464 9.450 1.00 97.56 71 GLY A O 1
ATOM 513 N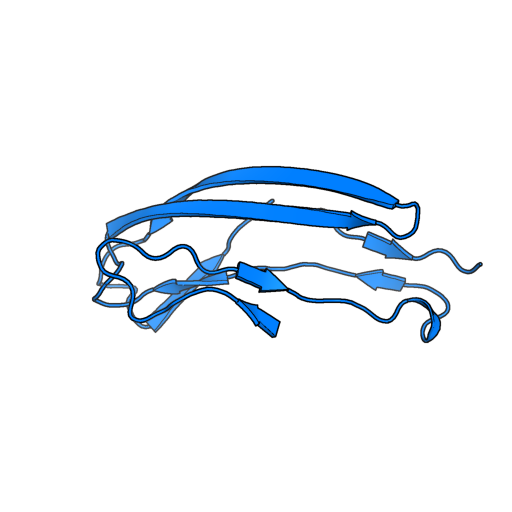 N . CYS A 1 72 ? -17.164 0.187 11.552 1.00 97.88 72 CYS A N 1
ATOM 514 C CA . CYS A 1 72 ? -16.891 -1.126 12.144 1.00 97.88 72 CYS A CA 1
ATOM 515 C C . CYS A 1 72 ? -17.936 -2.188 11.766 1.00 97.88 72 CYS A C 1
ATOM 517 O O . CYS A 1 72 ? -17.706 -3.372 11.994 1.00 97.88 72 CYS A O 1
ATOM 519 N N . GLU A 1 73 ? -19.055 -1.788 11.160 1.00 97.56 73 GLU A N 1
ATOM 520 C CA . GLU A 1 73 ? -20.012 -2.681 10.506 1.00 97.56 73 GLU A CA 1
ATOM 521 C C . GLU A 1 73 ? -19.403 -3.476 9.343 1.00 97.56 73 GLU A C 1
ATOM 523 O O . GLU A 1 73 ? -19.878 -4.570 9.060 1.00 97.56 73 GLU A O 1
ATOM 528 N N . ALA A 1 74 ? -18.343 -2.954 8.716 1.00 97.19 74 ALA A N 1
ATOM 529 C CA . ALA A 1 74 ? -17.595 -3.610 7.644 1.00 97.19 74 ALA A CA 1
ATOM 530 C C . ALA A 1 74 ? -16.330 -4.328 8.160 1.00 97.19 74 ALA A C 1
ATOM 532 O O . ALA A 1 74 ? -15.431 -4.654 7.389 1.00 97.19 74 ALA A O 1
ATOM 533 N N . ALA A 1 75 ? -16.191 -4.536 9.476 1.00 97.25 75 ALA A N 1
ATOM 534 C CA . ALA A 1 75 ? -15.046 -5.265 10.015 1.00 97.25 75 ALA A CA 1
ATOM 535 C C . ALA A 1 75 ? -15.036 -6.718 9.504 1.00 97.25 75 ALA A C 1
ATOM 537 O O . ALA A 1 75 ? -16.017 -7.443 9.653 1.00 97.25 75 ALA A O 1
ATOM 538 N N . GLY A 1 76 ? -13.904 -7.144 8.942 1.00 96.56 76 GLY A N 1
ATOM 539 C CA . GLY A 1 76 ? -13.762 -8.414 8.223 1.00 96.56 76 GLY A CA 1
ATOM 540 C C . GLY A 1 76 ? -13.792 -8.268 6.699 1.00 96.56 76 GLY A C 1
ATOM 541 O O . GLY A 1 76 ? -13.295 -9.161 6.015 1.00 96.56 76 GLY A O 1
ATOM 542 N N . ASP A 1 77 ? -14.290 -7.140 6.182 1.00 97.75 77 ASP A N 1
ATOM 543 C CA . ASP A 1 77 ? -14.229 -6.808 4.758 1.00 97.75 77 ASP A CA 1
ATOM 544 C C . ASP A 1 77 ? -12.895 -6.134 4.393 1.00 97.75 77 ASP A C 1
ATOM 546 O O . ASP A 1 77 ? -12.019 -5.888 5.232 1.00 97.75 77 ASP A O 1
ATOM 550 N N . PHE A 1 78 ? -12.751 -5.808 3.109 1.00 96.31 78 PHE A N 1
ATOM 551 C CA . PHE A 1 78 ? -11.584 -5.144 2.549 1.00 96.31 78 PHE A CA 1
ATOM 552 C C . PHE A 1 78 ? -11.966 -3.829 1.871 1.00 96.31 78 PHE A C 1
ATOM 554 O O . PHE A 1 78 ? -12.949 -3.738 1.137 1.00 96.31 78 PHE A O 1
ATOM 561 N N . LEU A 1 79 ? -11.151 -2.801 2.099 1.00 94.75 79 LEU A N 1
ATOM 562 C CA . LEU A 1 79 ? -11.199 -1.546 1.364 1.00 94.75 79 LEU A CA 1
ATOM 563 C C . LEU A 1 79 ? -10.278 -1.646 0.146 1.00 94.75 79 LEU A C 1
ATOM 565 O O . LEU A 1 79 ? -9.058 -1.728 0.298 1.00 94.75 79 LEU A O 1
ATOM 569 N N . TYR A 1 80 ? -10.854 -1.584 -1.053 1.00 93.81 80 TYR A N 1
ATOM 570 C CA . TYR A 1 80 ? -10.091 -1.528 -2.297 1.00 93.81 80 TYR A CA 1
ATOM 571 C C . TYR A 1 80 ? -9.359 -0.185 -2.431 1.00 93.81 80 TYR A C 1
ATOM 573 O O . TYR A 1 80 ? -9.970 0.887 -2.392 1.00 93.81 80 TYR A O 1
ATOM 581 N N . LEU A 1 81 ? -8.038 -0.245 -2.594 1.00 93.44 81 LEU A N 1
ATOM 582 C CA . LEU A 1 81 ? -7.151 0.912 -2.703 1.00 93.44 81 LEU A CA 1
ATOM 583 C C . LEU A 1 81 ? -7.050 1.351 -4.170 1.00 93.44 81 LEU A C 1
ATOM 585 O O . LEU A 1 81 ? -6.021 1.191 -4.829 1.00 93.44 81 LEU A O 1
ATOM 589 N N . GLN A 1 82 ? -8.168 1.858 -4.699 1.00 89.44 82 GLN A N 1
ATOM 590 C CA . GLN A 1 82 ? -8.301 2.188 -6.116 1.00 89.44 82 GLN A CA 1
ATOM 591 C C . GLN A 1 82 ? -7.293 3.247 -6.567 1.00 89.44 82 GLN A C 1
ATOM 593 O O . GLN A 1 82 ? -7.174 4.307 -5.958 1.00 89.44 82 GLN A O 1
ATOM 598 N N . GLY A 1 83 ? -6.641 2.983 -7.702 1.00 86.69 83 GLY A N 1
ATOM 599 C CA . GLY A 1 83 ? -5.750 3.946 -8.348 1.00 86.69 83 GLY A CA 1
ATOM 600 C C . GLY A 1 83 ? -4.427 4.144 -7.616 1.00 86.69 83 GLY A C 1
ATOM 601 O O . GLY A 1 83 ? -3.797 5.172 -7.814 1.00 86.69 83 GLY A O 1
ATOM 602 N N . MET A 1 84 ? -4.037 3.187 -6.767 1.00 90.25 84 MET A N 1
ATOM 603 C CA . MET A 1 84 ? -2.745 3.171 -6.081 1.00 90.25 84 MET A CA 1
ATOM 604 C C . MET A 1 84 ? -1.599 2.676 -6.984 1.00 90.25 84 MET A C 1
ATOM 606 O O . MET A 1 84 ? -0.434 2.929 -6.686 1.00 90.25 84 MET A O 1
ATOM 610 N N . PHE A 1 85 ? -1.915 1.966 -8.070 1.00 90.50 85 PHE A N 1
ATOM 611 C CA . PHE A 1 85 ? -0.948 1.479 -9.052 1.00 90.50 85 PHE A CA 1
ATOM 612 C C . PHE A 1 85 ? -1.492 1.650 -10.464 1.00 90.50 85 PHE A C 1
ATOM 614 O O . PHE A 1 85 ? -2.704 1.576 -10.681 1.00 90.50 85 PHE A O 1
ATOM 621 N N . GLU A 1 86 ? -0.584 1.795 -11.423 1.00 85.94 86 GLU A N 1
ATOM 622 C CA . GLU A 1 86 ? -0.912 1.625 -12.832 1.00 85.94 86 GLU A CA 1
ATOM 623 C C . GLU A 1 86 ? -0.705 0.170 -13.264 1.00 85.94 86 GLU A C 1
ATOM 625 O O . GLU A 1 86 ? 0.255 -0.493 -12.851 1.00 85.94 86 GLU A O 1
ATOM 630 N N . ASP A 1 87 ? -1.576 -0.315 -14.148 1.00 83.25 87 ASP A N 1
ATOM 631 C CA . ASP A 1 87 ? -1.408 -1.625 -14.770 1.00 83.25 87 ASP A CA 1
ATOM 632 C C . ASP A 1 87 ? -0.132 -1.655 -15.618 1.00 83.25 87 ASP A C 1
ATOM 634 O O . ASP A 1 87 ? 0.131 -0.771 -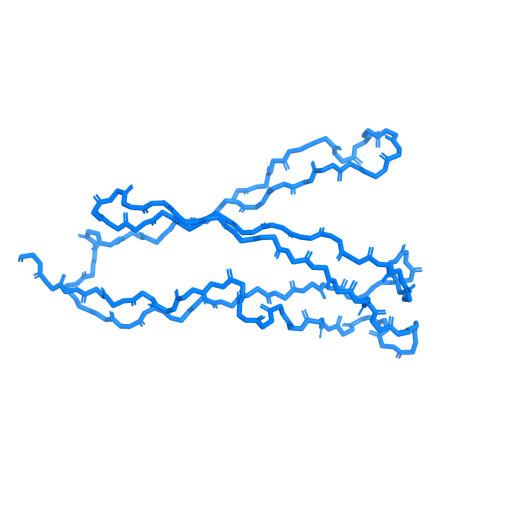16.439 1.00 83.25 87 ASP A O 1
ATOM 638 N N . LEU A 1 88 ? 0.662 -2.713 -15.456 1.00 79.31 88 LEU A N 1
ATOM 639 C CA . LEU A 1 88 ? 1.913 -2.861 -16.192 1.00 79.31 88 LEU A CA 1
ATOM 640 C C . LEU A 1 88 ? 1.680 -3.630 -17.490 1.00 79.31 88 LEU A C 1
ATOM 642 O O . LEU A 1 88 ? 1.173 -4.753 -17.490 1.00 79.31 88 LEU A O 1
ATOM 646 N N . LYS A 1 89 ? 2.126 -3.043 -18.601 1.00 77.94 89 LYS A N 1
ATOM 647 C CA . LYS A 1 89 ? 2.213 -3.714 -19.900 1.00 77.94 89 LYS A CA 1
ATOM 648 C C . LYS A 1 89 ? 3.616 -4.284 -20.075 1.00 77.94 89 LYS A C 1
ATOM 650 O O . LYS A 1 89 ? 4.586 -3.531 -20.161 1.00 77.94 89 LYS A O 1
ATOM 655 N N . LEU A 1 90 ? 3.735 -5.608 -20.142 1.00 77.69 90 LEU A N 1
ATOM 656 C CA . LEU A 1 90 ? 4.995 -6.274 -20.465 1.00 77.69 90 LEU A CA 1
ATOM 657 C C . LEU A 1 90 ? 5.082 -6.531 -21.970 1.00 77.69 90 LEU A C 1
ATOM 659 O O . LEU A 1 90 ? 4.346 -7.353 -22.522 1.00 77.69 90 LEU A O 1
ATOM 663 N N . ALA A 1 91 ? 6.015 -5.843 -22.626 1.00 71.75 91 ALA A N 1
ATOM 664 C CA . ALA A 1 91 ? 6.432 -6.167 -23.984 1.00 71.75 91 ALA A CA 1
ATOM 665 C C . ALA A 1 91 ? 7.517 -7.255 -23.957 1.00 71.75 91 ALA A C 1
ATOM 667 O O . ALA A 1 91 ? 8.367 -7.261 -23.065 1.00 71.75 91 ALA A O 1
ATOM 668 N N . ALA A 1 92 ? 7.515 -8.138 -24.960 1.00 65.75 92 ALA A N 1
ATOM 669 C CA . ALA A 1 92 ? 8.638 -9.048 -25.169 1.00 65.75 92 ALA A CA 1
ATOM 670 C C . ALA A 1 92 ? 9.894 -8.235 -25.481 1.00 65.75 92 ALA A C 1
ATOM 672 O O . ALA A 1 92 ? 9.833 -7.295 -26.279 1.00 65.75 92 ALA A O 1
ATOM 673 N N . ARG A 1 93 ? 11.001 -8.608 -24.841 1.00 58.28 93 ARG A N 1
ATOM 674 C CA . ARG A 1 93 ? 12.333 -8.120 -25.200 1.00 58.28 93 ARG A CA 1
ATOM 675 C C . ARG A 1 93 ? 12.820 -8.761 -26.491 1.00 58.28 93 ARG A C 1
ATOM 677 O O . ARG A 1 93 ? 12.490 -9.946 -26.718 1.00 58.28 93 ARG A O 1
#